Protein AF-A0A5P9XW27-F1 (afdb_monomer_lite)

pLDDT: mean 78.02, std 10.38, range [52.41, 91.56]

Radius of gyration: 15.08 Å; chains: 1; bounding box: 35×22×41 Å

Organism: NCBI:txid637390

Structure (mmCIF, N/CA/C/O backbone):
data_AF-A0A5P9XW27-F1
#
_entry.id   AF-A0A5P9XW27-F1
#
loop_
_atom_site.group_PDB
_atom_site.id
_atom_site.type_symbol
_atom_site.label_atom_id
_atom_site.label_alt_id
_atom_site.label_comp_id
_atom_site.label_asym_id
_atom_site.label_entity_id
_atom_site.label_seq_id
_atom_site.pdbx_PDB_ins_code
_atom_site.Cartn_x
_atom_site.Cartn_y
_atom_site.Cartn_z
_atom_site.occupancy
_atom_site.B_iso_or_equiv
_atom_site.auth_seq_id
_atom_site.auth_comp_id
_atom_site.auth_asym_id
_atom_site.auth_atom_id
_atom_site.pdbx_PDB_model_num
ATOM 1 N N . MET A 1 1 ? 12.313 -1.548 1.927 1.00 52.41 1 MET A N 1
ATOM 2 C CA . MET A 1 1 ? 11.170 -1.940 1.051 1.00 52.41 1 MET A CA 1
ATOM 3 C C . MET A 1 1 ? 10.851 -0.881 -0.018 1.00 52.41 1 MET A C 1
ATOM 5 O O . MET A 1 1 ? 10.541 -1.278 -1.134 1.00 52.41 1 MET A O 1
ATOM 9 N N . ILE A 1 2 ? 11.035 0.426 0.256 1.00 56.47 2 ILE A N 1
ATOM 10 C CA . ILE A 1 2 ? 11.286 1.470 -0.776 1.00 56.47 2 ILE A CA 1
ATOM 11 C C . ILE A 1 2 ? 12.493 1.104 -1.662 1.00 56.47 2 ILE A C 1
ATOM 13 O O . ILE A 1 2 ? 12.529 1.463 -2.836 1.00 56.47 2 ILE A O 1
ATOM 17 N N . ASP A 1 3 ? 13.416 0.303 -1.121 1.00 59.62 3 ASP A N 1
ATOM 18 C CA . ASP A 1 3 ? 14.567 -0.275 -1.813 1.00 59.62 3 ASP A CA 1
ATOM 19 C C . ASP A 1 3 ? 14.258 -0.828 -3.193 1.00 59.62 3 ASP A C 1
ATOM 21 O O . ASP A 1 3 ? 15.040 -0.596 -4.086 1.00 59.62 3 ASP A O 1
ATOM 25 N N . ARG A 1 4 ? 13.136 -1.520 -3.435 1.00 63.22 4 ARG A N 1
ATOM 26 C CA . ARG A 1 4 ? 12.914 -2.122 -4.764 1.00 63.22 4 ARG A CA 1
ATOM 27 C C . ARG A 1 4 ? 12.663 -1.086 -5.859 1.00 63.22 4 ARG A C 1
ATOM 29 O O . ARG A 1 4 ? 13.049 -1.326 -6.993 1.00 63.22 4 ARG A O 1
ATOM 36 N N . ILE A 1 5 ? 12.044 0.047 -5.526 1.00 66.44 5 ILE A N 1
ATOM 37 C CA . ILE A 1 5 ? 11.825 1.153 -6.472 1.00 66.44 5 ILE A CA 1
ATOM 38 C C . ILE A 1 5 ? 13.087 2.007 -6.596 1.00 66.44 5 ILE A C 1
ATOM 40 O O . ILE A 1 5 ? 13.390 2.467 -7.690 1.00 66.44 5 ILE A O 1
ATOM 44 N N . ALA A 1 6 ? 13.840 2.180 -5.505 1.00 64.44 6 ALA A N 1
ATOM 45 C CA . ALA A 1 6 ? 15.150 2.830 -5.544 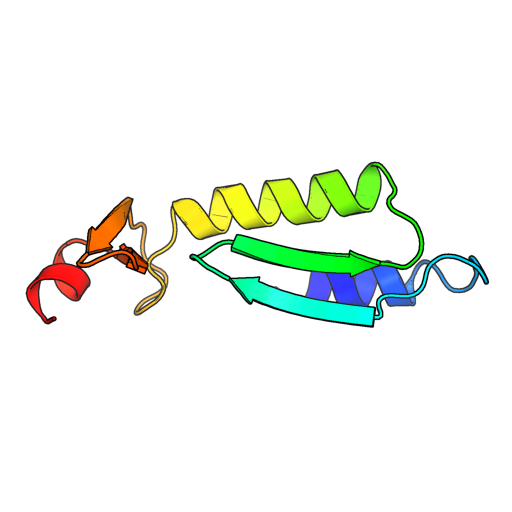1.00 64.44 6 ALA A CA 1
ATOM 46 C C . ALA A 1 6 ? 16.146 2.018 -6.391 1.00 64.44 6 ALA A C 1
ATOM 48 O O . ALA A 1 6 ? 16.700 2.548 -7.340 1.00 64.44 6 ALA A O 1
ATOM 49 N N . ILE A 1 7 ? 16.237 0.707 -6.155 1.00 66.25 7 ILE A N 1
ATOM 50 C CA . ILE A 1 7 ? 17.003 -0.260 -6.951 1.00 66.25 7 ILE A CA 1
ATOM 51 C C . ILE A 1 7 ? 16.540 -0.228 -8.407 1.00 66.25 7 ILE A C 1
ATOM 53 O O . ILE A 1 7 ? 17.385 -0.193 -9.291 1.00 66.25 7 ILE A O 1
ATOM 57 N N . TYR A 1 8 ? 15.230 -0.209 -8.675 1.00 68.56 8 TYR A N 1
ATOM 58 C CA . TYR A 1 8 ? 14.715 -0.080 -10.040 1.00 68.56 8 TYR A CA 1
ATOM 59 C C . TYR A 1 8 ? 15.198 1.216 -10.712 1.00 68.56 8 TYR A C 1
ATOM 61 O O . TYR A 1 8 ? 15.657 1.181 -11.847 1.00 68.56 8 TYR A O 1
ATOM 69 N N . ALA A 1 9 ? 15.157 2.344 -10.000 1.00 63.75 9 ALA A N 1
ATOM 70 C CA . ALA A 1 9 ? 15.640 3.630 -10.498 1.00 63.75 9 ALA A CA 1
ATOM 71 C C . ALA A 1 9 ? 17.170 3.688 -10.665 1.00 63.75 9 ALA A C 1
ATOM 73 O O . ALA A 1 9 ? 17.648 4.379 -11.553 1.00 63.75 9 ALA A O 1
ATOM 74 N N . GLU A 1 10 ? 17.930 2.974 -9.832 1.00 63.81 10 GLU A N 1
ATOM 75 C CA . GLU A 1 10 ? 19.395 2.890 -9.913 1.00 63.81 10 GLU A CA 1
ATOM 76 C C . GLU A 1 10 ? 19.870 1.931 -11.015 1.00 63.81 10 GLU A C 1
ATOM 78 O O . GLU A 1 10 ? 20.899 2.179 -11.630 1.00 63.81 10 GLU A O 1
ATOM 83 N N . HIS A 1 11 ? 19.129 0.849 -11.291 1.00 63.09 11 HIS A N 1
ATOM 84 C CA . HIS A 1 11 ? 19.469 -0.121 -12.345 1.00 63.09 11 HIS A CA 1
ATOM 85 C C . HIS A 1 11 ? 18.991 0.316 -13.738 1.00 63.09 11 HIS A C 1
ATOM 87 O O . HIS A 1 11 ? 19.527 -0.155 -14.740 1.00 63.09 11 HIS A O 1
ATOM 93 N N . HIS A 1 12 ? 18.014 1.223 -13.820 1.00 61.44 12 HIS A N 1
ATOM 94 C CA . HIS A 1 12 ? 17.655 1.923 -15.053 1.00 61.44 12 HIS A CA 1
ATOM 95 C C . HIS A 1 12 ? 18.441 3.236 -15.142 1.00 61.44 12 HIS A C 1
ATOM 97 O O . HIS A 1 12 ? 17.879 4.312 -14.959 1.00 61.44 12 HIS A O 1
ATOM 103 N N . GLU A 1 13 ? 19.747 3.158 -15.419 1.00 56.84 13 GLU A N 1
ATOM 104 C CA . GLU A 1 13 ? 20.600 4.354 -15.503 1.00 56.84 13 GLU A CA 1
ATOM 105 C C . GLU A 1 13 ? 20.109 5.391 -16.531 1.00 56.84 13 GLU A C 1
ATOM 107 O O . GLU A 1 13 ? 20.377 6.572 -16.342 1.00 56.84 13 GLU A O 1
ATOM 112 N N . ILE A 1 14 ? 19.411 5.024 -17.612 1.00 57.16 14 ILE A N 1
ATOM 113 C CA . ILE A 1 14 ? 19.041 5.981 -18.667 1.00 57.16 14 ILE A CA 1
ATOM 114 C C . ILE A 1 14 ? 17.781 5.515 -19.408 1.00 57.16 14 ILE A C 1
ATOM 116 O O . ILE A 1 14 ? 17.849 4.807 -20.406 1.00 57.16 14 ILE A O 1
ATOM 120 N N . ASP A 1 15 ? 16.626 5.991 -18.966 1.00 53.31 15 ASP A N 1
ATOM 121 C CA . ASP A 1 15 ? 15.625 6.497 -19.899 1.00 53.31 15 ASP A CA 1
ATOM 122 C C . ASP A 1 15 ? 15.515 7.976 -19.537 1.00 53.31 15 ASP A C 1
ATOM 124 O O . ASP A 1 15 ? 14.957 8.306 -18.493 1.00 53.31 15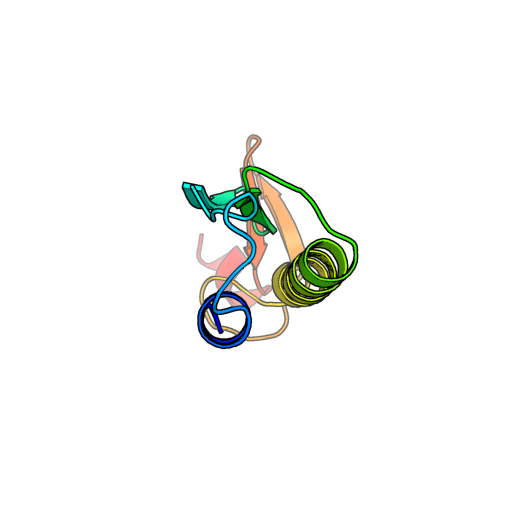 ASP A O 1
ATOM 128 N N . ASP A 1 16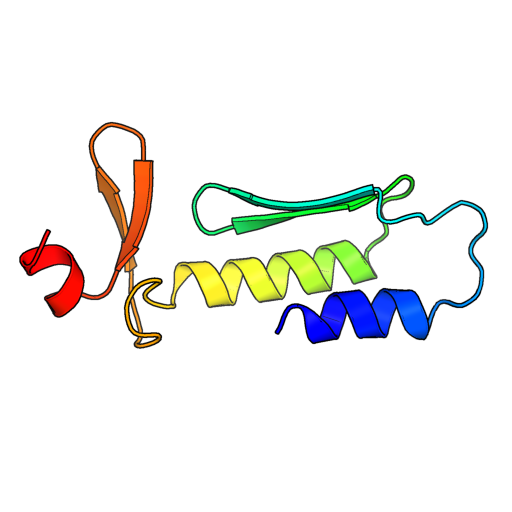 ? 16.064 8.885 -20.350 1.00 57.38 16 ASP A N 1
ATOM 129 C CA . ASP A 1 16 ? 15.993 10.348 -20.120 1.00 57.38 16 ASP A CA 1
ATOM 130 C C . ASP A 1 16 ? 14.541 10.832 -19.871 1.00 57.38 16 ASP A C 1
ATOM 132 O O . ASP A 1 16 ? 14.282 11.908 -19.330 1.00 57.38 16 ASP A O 1
ATOM 136 N N . PHE A 1 17 ? 13.568 9.994 -20.236 1.00 62.97 17 PHE A N 1
ATOM 137 C CA . PHE A 1 17 ? 12.143 10.219 -20.093 1.00 62.97 17 PHE A CA 1
ATOM 138 C C . PHE A 1 17 ? 11.497 9.581 -18.852 1.00 62.97 17 PHE A C 1
ATOM 140 O O . PHE A 1 17 ? 10.378 9.977 -18.514 1.00 62.97 17 PHE A O 1
ATOM 147 N N . LEU A 1 18 ? 12.130 8.619 -18.165 1.00 69.50 18 LEU A N 1
ATOM 148 C CA . LEU A 1 18 ? 11.573 7.959 -16.979 1.00 69.50 18 LEU A CA 1
ATOM 149 C C . LEU A 1 18 ? 12.167 8.549 -15.699 1.00 69.50 18 LEU A C 1
ATOM 151 O O . LEU A 1 18 ? 13.187 8.114 -15.178 1.00 69.50 18 LEU A O 1
ATOM 155 N N . ARG A 1 19 ? 11.468 9.534 -15.143 1.00 70.94 19 ARG A N 1
ATOM 156 C CA . ARG A 1 19 ? 11.837 10.217 -13.910 1.00 70.94 19 ARG A CA 1
ATOM 157 C C . ARG A 1 19 ? 10.789 9.968 -12.841 1.00 70.94 19 ARG A C 1
ATOM 159 O O . ARG A 1 19 ? 9.614 10.299 -13.020 1.00 70.94 19 ARG A O 1
ATOM 166 N N . ILE A 1 20 ? 11.223 9.451 -11.694 1.00 75.12 20 ILE A N 1
ATOM 167 C CA . ILE A 1 20 ? 10.390 9.405 -10.492 1.00 75.12 20 ILE A CA 1
ATOM 168 C C . ILE A 1 20 ? 10.311 10.816 -9.915 1.00 75.12 20 ILE A C 1
ATOM 170 O O . ILE A 1 20 ? 11.308 11.398 -9.494 1.00 75.12 20 ILE A O 1
ATOM 174 N N . THR A 1 21 ? 9.110 11.382 -9.920 1.00 78.44 21 THR A N 1
ATOM 175 C CA . THR A 1 21 ? 8.856 12.737 -9.411 1.00 78.44 21 THR A CA 1
ATOM 176 C C . THR A 1 21 ? 8.449 12.722 -7.947 1.00 78.44 21 THR A C 1
ATOM 178 O O . THR A 1 21 ? 8.810 13.620 -7.190 1.00 78.44 21 THR A O 1
ATOM 181 N N . GLN A 1 22 ? 7.698 11.701 -7.536 1.00 78.50 22 GLN A N 1
ATOM 182 C CA . GLN A 1 22 ? 7.204 11.581 -6.176 1.00 78.50 22 GLN A CA 1
ATOM 183 C C . GLN A 1 22 ? 6.935 10.123 -5.837 1.00 78.50 22 GLN A C 1
ATOM 185 O O . GLN A 1 22 ? 6.288 9.408 -6.598 1.00 78.50 22 GLN A O 1
ATOM 190 N N . ILE A 1 23 ? 7.359 9.725 -4.644 1.00 81.44 23 ILE A N 1
ATOM 191 C CA . ILE A 1 23 ? 6.947 8.480 -4.008 1.00 81.44 23 ILE A CA 1
ATOM 192 C C . ILE A 1 23 ? 6.195 8.882 -2.745 1.00 81.44 23 ILE A C 1
ATOM 194 O O . ILE A 1 23 ? 6.743 9.581 -1.893 1.00 81.44 23 ILE A O 1
ATOM 198 N N . LYS A 1 24 ? 4.927 8.490 -2.642 1.00 80.50 24 LYS A N 1
ATOM 199 C CA . LYS A 1 24 ? 4.108 8.715 -1.449 1.00 80.50 24 LYS A CA 1
ATOM 200 C C . LYS A 1 24 ? 3.286 7.479 -1.124 1.00 80.50 24 LYS A C 1
ATOM 202 O O . LYS A 1 24 ? 2.950 6.708 -2.017 1.00 80.50 24 LYS A O 1
ATOM 207 N N . THR A 1 25 ? 2.894 7.346 0.133 1.00 75.44 25 THR A N 1
ATOM 208 C CA . THR A 1 25 ? 1.889 6.366 0.549 1.00 75.44 25 THR A CA 1
ATOM 209 C C . THR A 1 25 ? 0.589 7.103 0.834 1.00 75.44 25 THR A C 1
ATOM 211 O O . THR A 1 25 ? 0.588 8.115 1.532 1.00 75.44 25 THR A O 1
ATOM 214 N N . ASP A 1 26 ? -0.509 6.635 0.250 1.00 74.56 26 ASP A N 1
ATOM 215 C CA . ASP A 1 26 ? -1.830 7.251 0.347 1.00 74.56 26 ASP A CA 1
ATOM 216 C C . ASP A 1 26 ? -2.880 6.140 0.487 1.00 74.56 26 ASP A C 1
ATOM 218 O O . ASP A 1 26 ? -2.918 5.226 -0.336 1.00 74.56 26 ASP A O 1
ATOM 222 N N . TYR A 1 27 ? -3.711 6.188 1.533 1.00 74.06 27 TYR A N 1
ATOM 223 C CA . TYR A 1 27 ? -4.707 5.148 1.851 1.00 74.06 27 TYR A CA 1
ATOM 224 C C . TYR A 1 27 ? -4.145 3.709 1.864 1.00 74.06 27 TYR A C 1
ATOM 226 O O . TYR A 1 27 ? -4.743 2.817 1.261 1.00 74.06 27 TYR A O 1
ATOM 234 N N . CYS A 1 28 ? -3.001 3.488 2.522 1.00 71.44 28 CYS A N 1
ATOM 235 C CA . CYS A 1 28 ? -2.303 2.189 2.599 1.00 71.44 28 CYS A CA 1
ATOM 236 C C . CYS A 1 28 ? -1.749 1.666 1.268 1.00 71.44 28 CYS A C 1
ATOM 238 O O . CYS A 1 28 ? -1.354 0.507 1.174 1.00 71.44 28 CYS A O 1
ATOM 240 N N . LEU A 1 29 ? -1.733 2.501 0.230 1.00 78.31 29 LEU A N 1
ATOM 241 C CA . LEU A 1 29 ? -1.214 2.153 -1.082 1.00 78.31 29 LEU A CA 1
ATOM 242 C C . LEU A 1 29 ? -0.017 3.036 -1.402 1.00 78.31 29 LEU A C 1
ATOM 244 O O . LEU A 1 29 ? -0.030 4.250 -1.194 1.00 78.31 29 LEU A O 1
ATOM 248 N N . LEU A 1 30 ? 1.013 2.427 -1.961 1.00 81.31 30 LEU A N 1
ATOM 249 C CA . LEU A 1 30 ? 2.120 3.129 -2.560 1.00 81.31 30 LEU A CA 1
ATOM 250 C C . LEU A 1 30 ? 1.672 3.766 -3.875 1.00 81.31 30 LEU A C 1
ATOM 252 O O . LEU A 1 30 ? 1.134 3.117 -4.775 1.00 81.31 30 LEU A O 1
ATOM 256 N N . ARG A 1 31 ? 1.926 5.065 -3.987 1.00 79.12 31 ARG A N 1
ATOM 257 C CA . ARG A 1 31 ? 1.782 5.844 -5.210 1.00 79.12 31 ARG A CA 1
ATOM 258 C C . ARG A 1 31 ? 3.148 6.356 -5.625 1.00 79.12 31 ARG A C 1
ATOM 260 O O . ARG A 1 31 ? 3.757 7.176 -4.939 1.00 79.12 31 ARG A O 1
ATOM 267 N N . CYS A 1 32 ? 3.599 5.873 -6.772 1.00 79.38 32 CYS A N 1
ATOM 268 C CA . CYS A 1 32 ? 4.782 6.372 -7.447 1.00 79.38 32 CYS A CA 1
ATOM 269 C C . CYS A 1 32 ? 4.323 7.194 -8.654 1.00 79.38 32 CYS A C 1
ATOM 271 O O . CYS A 1 32 ? 3.661 6.662 -9.542 1.00 79.38 32 CYS A O 1
ATOM 273 N N . ASN A 1 33 ? 4.631 8.489 -8.661 1.00 78.75 33 ASN A N 1
ATOM 274 C CA . ASN A 1 33 ? 4.382 9.368 -9.796 1.00 78.75 33 ASN A CA 1
ATOM 275 C C . ASN A 1 33 ? 5.642 9.424 -10.653 1.00 78.75 33 ASN A C 1
ATOM 277 O O . ASN A 1 33 ? 6.686 9.925 -10.216 1.00 78.75 33 ASN A O 1
ATOM 281 N N . THR A 1 34 ? 5.526 8.962 -11.887 1.00 78.75 34 THR A N 1
ATOM 282 C CA . THR A 1 34 ? 6.611 8.938 -12.864 1.00 78.75 34 THR A CA 1
ATOM 283 C C . THR A 1 34 ? 6.224 9.721 -14.113 1.00 78.75 34 THR A C 1
ATOM 285 O O . THR A 1 34 ? 5.044 9.848 -14.435 1.00 78.75 34 THR A O 1
ATOM 288 N N . THR A 1 35 ? 7.207 10.290 -14.812 1.00 76.44 35 THR A N 1
ATOM 289 C CA . THR A 1 35 ? 6.976 10.999 -16.089 1.00 76.44 35 THR A CA 1
ATOM 290 C C . THR A 1 35 ? 6.553 10.062 -17.219 1.00 76.44 35 THR A C 1
ATOM 292 O O . THR A 1 35 ? 5.838 10.479 -18.125 1.00 76.44 35 THR A O 1
ATOM 295 N N . LEU A 1 36 ? 6.949 8.793 -17.135 1.00 73.44 36 LEU A N 1
ATOM 296 C CA . LEU A 1 36 ? 6.476 7.701 -17.976 1.00 73.44 36 LEU A CA 1
ATOM 297 C C . LEU A 1 36 ? 6.035 6.549 -17.083 1.00 73.44 36 LEU A C 1
ATOM 299 O O . LEU A 1 36 ? 6.667 6.264 -16.069 1.00 73.44 36 LEU A O 1
ATOM 303 N N . GLN A 1 37 ? 4.945 5.889 -17.446 1.00 69.44 37 GLN A N 1
ATOM 304 C CA . GLN A 1 37 ? 4.459 4.721 -16.726 1.00 69.44 37 GLN A CA 1
ATOM 305 C C . GLN A 1 37 ? 4.775 3.483 -17.558 1.00 69.44 37 GLN A C 1
ATOM 307 O O . GLN A 1 37 ? 4.393 3.419 -18.724 1.00 69.44 37 GLN A O 1
ATOM 312 N N . ASN A 1 38 ? 5.495 2.527 -16.976 1.00 77.31 38 ASN A N 1
ATOM 313 C CA . ASN A 1 38 ? 5.828 1.265 -17.628 1.00 77.31 38 ASN A CA 1
ATOM 314 C C . ASN A 1 38 ? 5.222 0.079 -16.863 1.00 77.31 38 ASN A C 1
ATOM 316 O O . ASN A 1 38 ? 4.837 0.190 -15.693 1.00 77.31 38 ASN A O 1
ATOM 320 N N . ASP A 1 39 ? 5.100 -1.055 -17.550 1.00 82.75 39 ASP A N 1
ATOM 321 C CA . ASP A 1 39 ? 4.487 -2.258 -16.987 1.00 82.75 39 ASP A CA 1
ATOM 322 C C . ASP A 1 39 ? 5.267 -2.811 -15.789 1.00 82.75 39 ASP A C 1
ATOM 324 O O . ASP A 1 39 ? 4.657 -3.247 -14.815 1.00 82.75 39 ASP A O 1
ATOM 328 N N . GLU A 1 40 ? 6.598 -2.730 -15.801 1.00 79.62 40 GLU A N 1
ATOM 329 C CA . GLU A 1 40 ? 7.444 -3.212 -14.702 1.00 79.62 40 GLU A CA 1
ATOM 330 C C . GLU A 1 40 ? 7.237 -2.411 -13.408 1.00 79.62 40 GLU A C 1
ATOM 332 O O . GLU A 1 40 ? 7.025 -2.997 -12.344 1.00 79.62 40 GLU A O 1
ATOM 337 N N . LEU A 1 41 ? 7.208 -1.074 -13.478 1.00 77.56 41 LEU A N 1
ATOM 338 C CA . LEU A 1 41 ? 6.884 -0.227 -12.327 1.00 77.56 41 LEU A CA 1
ATOM 339 C C . LEU A 1 41 ? 5.470 -0.500 -11.835 1.00 77.56 41 LEU A C 1
ATOM 341 O O . LEU A 1 41 ? 5.260 -0.607 -10.627 1.00 77.56 41 LEU A O 1
ATOM 345 N N . ASN A 1 42 ? 4.505 -0.646 -12.745 1.00 82.06 42 ASN A N 1
ATOM 346 C CA . ASN A 1 42 ? 3.134 -0.979 -12.368 1.00 82.06 42 ASN A CA 1
ATOM 347 C C . ASN A 1 42 ? 3.068 -2.321 -11.631 1.00 82.06 42 ASN A C 1
ATOM 349 O O . ASN A 1 42 ? 2.377 -2.423 -10.620 1.00 82.06 42 ASN A O 1
ATOM 353 N N . GLN A 1 43 ? 3.815 -3.332 -12.075 1.00 85.06 43 GLN A N 1
ATOM 354 C CA . GLN A 1 43 ? 3.908 -4.618 -11.383 1.00 85.06 43 GLN A CA 1
ATOM 355 C C . GLN A 1 43 ? 4.543 -4.481 -9.996 1.00 85.06 43 GLN A C 1
ATOM 357 O O . GLN A 1 43 ? 4.015 -5.037 -9.032 1.00 85.06 43 GLN A O 1
ATOM 362 N N . ILE A 1 44 ? 5.628 -3.712 -9.861 1.00 83.25 44 ILE A N 1
ATOM 363 C CA . ILE A 1 44 ? 6.283 -3.465 -8.567 1.00 83.25 44 ILE A CA 1
ATOM 364 C C . ILE A 1 44 ? 5.327 -2.749 -7.604 1.00 83.25 44 ILE A C 1
ATOM 366 O O . ILE A 1 44 ? 5.196 -3.158 -6.448 1.00 83.25 44 ILE A O 1
ATOM 370 N N . ILE A 1 45 ? 4.635 -1.711 -8.078 1.00 82.56 45 ILE A N 1
ATOM 371 C CA . ILE A 1 45 ? 3.658 -0.948 -7.292 1.00 82.56 45 ILE A CA 1
ATOM 372 C C . ILE A 1 45 ? 2.487 -1.845 -6.884 1.00 82.56 45 ILE A C 1
ATOM 374 O O . ILE A 1 45 ? 2.098 -1.837 -5.719 1.00 82.56 45 ILE A O 1
ATOM 378 N N . ASN A 1 46 ? 1.948 -2.647 -7.804 1.00 86.12 46 ASN A N 1
ATOM 379 C CA . ASN A 1 46 ? 0.828 -3.543 -7.521 1.00 86.12 46 ASN A CA 1
ATOM 380 C C . ASN A 1 46 ? 1.201 -4.630 -6.512 1.00 86.12 46 ASN A C 1
ATOM 382 O O . ASN A 1 46 ? 0.461 -4.838 -5.555 1.00 86.12 46 ASN A O 1
ATOM 386 N N . ALA A 1 47 ? 2.366 -5.265 -6.665 1.00 85.94 47 ALA A N 1
ATOM 387 C CA . ALA A 1 47 ? 2.849 -6.258 -5.710 1.00 85.94 47 ALA A CA 1
ATOM 388 C C . ALA A 1 47 ? 3.055 -5.650 -4.315 1.00 85.94 47 ALA A C 1
ATOM 390 O O . ALA A 1 47 ? 2.723 -6.267 -3.304 1.00 85.94 47 ALA A O 1
ATOM 391 N N . HIS A 1 48 ? 3.572 -4.420 -4.247 1.00 84.44 48 HIS A N 1
ATOM 392 C CA . HIS A 1 48 ? 3.707 -3.714 -2.978 1.00 84.44 48 HIS A CA 1
ATOM 393 C C . HIS A 1 48 ? 2.347 -3.377 -2.363 1.00 84.44 48 HIS A C 1
ATOM 395 O O . HIS A 1 48 ? 2.151 -3.568 -1.169 1.00 84.44 48 HIS A O 1
ATOM 401 N N . ASN A 1 49 ? 1.403 -2.901 -3.173 1.00 85.62 49 ASN A N 1
ATOM 402 C CA . ASN A 1 49 ? 0.054 -2.564 -2.735 1.00 85.62 49 ASN A CA 1
ATOM 403 C C . ASN A 1 49 ? -0.694 -3.779 -2.194 1.00 85.62 49 ASN A C 1
ATOM 405 O O . ASN A 1 49 ? -1.309 -3.683 -1.138 1.00 85.62 49 ASN A O 1
ATOM 409 N N . GLU A 1 50 ? -0.591 -4.922 -2.867 1.00 86.75 50 GLU A N 1
ATOM 410 C CA . GLU A 1 50 ? -1.159 -6.179 -2.388 1.00 86.75 50 GLU A CA 1
ATOM 411 C C . GLU A 1 50 ? -0.587 -6.539 -1.009 1.00 86.75 50 GLU A C 1
ATOM 413 O O . GLU A 1 50 ? -1.336 -6.711 -0.048 1.00 86.75 50 GLU A O 1
ATOM 418 N N . GLN A 1 51 ? 0.740 -6.522 -0.855 1.00 85.44 51 GLN A N 1
ATOM 419 C CA . GLN A 1 51 ? 1.385 -6.791 0.435 1.00 85.44 51 GLN A CA 1
ATOM 420 C C . GLN A 1 51 ? 0.977 -5.788 1.524 1.00 85.44 51 GLN A C 1
ATOM 422 O O . GLN A 1 51 ? 0.681 -6.183 2.654 1.00 85.44 51 GLN A O 1
ATOM 427 N N . ALA A 1 52 ? 0.927 -4.499 1.190 1.00 84.25 52 ALA A N 1
ATOM 428 C CA . ALA A 1 52 ? 0.552 -3.436 2.114 1.00 84.25 52 ALA A CA 1
ATOM 429 C C . ALA A 1 52 ? -0.899 -3.586 2.593 1.00 84.25 52 ALA A C 1
ATOM 431 O O . ALA A 1 52 ? -1.161 -3.435 3.783 1.00 84.25 52 ALA A O 1
ATOM 432 N N . THR A 1 53 ? -1.829 -3.983 1.715 1.00 86.69 53 THR A N 1
ATOM 433 C CA . THR A 1 53 ? -3.242 -4.206 2.080 1.00 86.69 53 THR A CA 1
ATOM 434 C C . THR A 1 53 ? -3.477 -5.356 3.061 1.00 86.69 53 THR A C 1
ATOM 436 O O . THR A 1 53 ? -4.548 -5.428 3.666 1.00 86.69 53 THR A O 1
ATOM 439 N N . HIS A 1 54 ? -2.472 -6.212 3.261 1.00 88.19 54 HIS A N 1
ATOM 440 C CA . HIS A 1 54 ? -2.505 -7.350 4.180 1.00 88.19 54 HIS A CA 1
ATOM 441 C C . HIS A 1 54 ? -1.549 -7.209 5.371 1.00 88.19 54 HIS A C 1
ATOM 443 O O . HIS A 1 54 ? -1.441 -8.128 6.183 1.00 88.19 54 HIS A O 1
ATOM 449 N N . THR A 1 55 ? -0.861 -6.073 5.506 1.00 87.81 55 THR A N 1
ATOM 450 C CA . THR A 1 55 ? 0.141 -5.850 6.553 1.00 87.81 55 THR A CA 1
ATOM 451 C C . THR A 1 55 ? -0.273 -4.690 7.448 1.00 87.81 55 THR A C 1
ATOM 453 O O . THR A 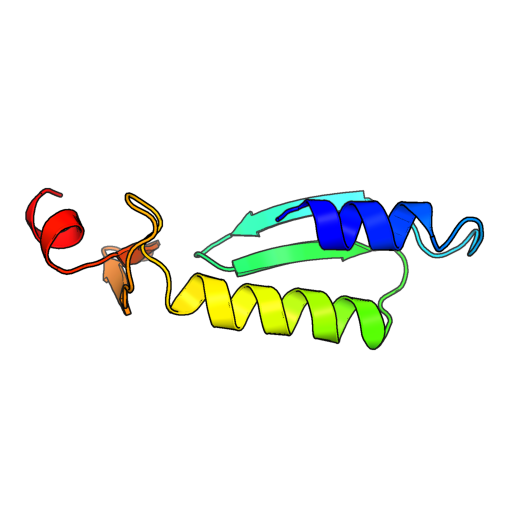1 55 ? -0.481 -3.573 6.990 1.00 87.81 55 THR A O 1
ATOM 456 N N . CYS A 1 56 ? -0.372 -4.943 8.750 1.00 89.94 56 CYS A N 1
ATOM 457 C CA . CYS A 1 56 ? -0.691 -3.945 9.759 1.00 89.94 56 CYS A CA 1
ATOM 458 C C . CYS A 1 56 ? 0.343 -2.813 9.758 1.00 89.94 56 CYS A C 1
ATOM 460 O O . CYS A 1 56 ? 1.517 -3.031 10.060 1.00 89.94 56 CYS A O 1
ATOM 462 N N . GLU A 1 57 ? -0.112 -1.586 9.527 1.00 85.75 57 GLU A N 1
ATOM 463 C CA . GLU A 1 57 ? 0.734 -0.390 9.442 1.00 85.75 57 GLU A CA 1
ATOM 464 C C . GLU A 1 57 ? 1.359 0.006 10.792 1.00 85.75 57 GLU A C 1
ATOM 466 O O . GLU A 1 57 ? 2.317 0.771 10.835 1.00 85.75 57 GLU A O 1
ATOM 471 N N . GLN A 1 58 ? 0.829 -0.507 11.908 1.00 87.06 58 GLN A N 1
ATOM 472 C CA . GLN A 1 58 ? 1.312 -0.209 13.263 1.00 87.06 58 GLN A CA 1
ATOM 473 C C . GLN A 1 58 ? 2.382 -1.188 13.759 1.00 87.06 58 GLN A C 1
ATOM 475 O O . GLN A 1 58 ? 3.265 -0.794 14.517 1.00 87.06 58 GLN A O 1
ATOM 480 N N . CYS A 1 59 ? 2.287 -2.469 13.395 1.00 89.44 59 CYS A N 1
ATOM 481 C CA . CYS A 1 59 ? 3.141 -3.512 13.978 1.00 89.44 59 CYS A CA 1
ATOM 482 C C . CYS A 1 59 ? 3.752 -4.490 12.969 1.00 89.44 59 CYS A C 1
ATOM 484 O O . CYS A 1 59 ? 4.537 -5.340 13.376 1.00 89.44 59 CYS A O 1
ATOM 486 N N . GLY A 1 60 ? 3.404 -4.406 11.682 1.00 85.31 60 GLY A N 1
ATOM 487 C CA . GLY A 1 60 ? 3.941 -5.275 10.631 1.00 85.31 60 GLY A CA 1
ATOM 488 C C . GLY A 1 60 ? 3.378 -6.702 10.602 1.00 85.31 60 GLY A C 1
ATOM 489 O O . GLY A 1 60 ? 3.742 -7.475 9.724 1.00 85.31 60 GLY A O 1
ATOM 490 N N . ASN A 1 61 ? 2.488 -7.065 11.529 1.00 90.56 61 ASN A N 1
ATOM 491 C CA . ASN A 1 61 ? 1.778 -8.349 11.496 1.00 90.56 61 ASN A CA 1
ATOM 492 C C . ASN A 1 61 ? 0.691 -8.364 10.412 1.00 90.56 61 ASN A C 1
ATOM 494 O O . ASN A 1 61 ? 0.273 -7.292 9.980 1.00 90.56 61 ASN A O 1
ATOM 498 N N . PRO A 1 62 ? 0.156 -9.534 10.022 1.00 91.44 62 PRO A N 1
ATOM 499 C CA . PRO A 1 62 ? -1.003 -9.602 9.143 1.00 91.44 62 PRO A CA 1
ATOM 500 C C . PRO A 1 62 ? -2.155 -8.735 9.662 1.00 91.44 62 PRO A C 1
ATOM 502 O O . PRO A 1 62 ? -2.497 -8.767 10.847 1.00 91.44 62 PRO A O 1
ATOM 505 N N . GLY A 1 63 ? -2.711 -7.919 8.776 1.00 89.56 63 GLY A N 1
ATOM 506 C CA . GLY A 1 63 ? -3.792 -6.991 9.071 1.00 89.56 63 GLY A CA 1
ATOM 507 C C . GLY A 1 63 ? -4.827 -6.988 7.959 1.00 89.56 63 GLY A C 1
ATOM 508 O O . GLY A 1 63 ? -4.613 -7.539 6.881 1.00 89.56 63 GLY A O 1
ATOM 509 N N . GLU A 1 64 ? -5.955 -6.349 8.228 1.00 89.12 64 GLU A N 1
ATOM 510 C CA . GLU A 1 64 ? -7.029 -6.177 7.256 1.00 89.12 64 GLU A CA 1
ATOM 511 C C . GLU A 1 64 ? -7.339 -4.694 7.063 1.00 89.12 64 GLU A C 1
ATOM 513 O O . GLU A 1 64 ? -7.079 -3.862 7.940 1.00 89.12 64 GLU A O 1
ATOM 518 N N . ILE A 1 65 ? -7.891 -4.354 5.898 1.00 87.88 65 ILE A N 1
ATOM 519 C CA . ILE A 1 65 ? -8.290 -2.982 5.589 1.00 87.88 65 ILE A CA 1
ATOM 520 C C . ILE A 1 65 ? -9.462 -2.599 6.498 1.00 87.88 65 ILE A C 1
ATOM 522 O O . ILE A 1 65 ? -10.577 -3.100 6.360 1.00 87.88 65 ILE A O 1
ATOM 526 N N . ARG A 1 66 ? -9.222 -1.645 7.393 1.00 86.94 66 ARG A N 1
ATOM 527 C CA . ARG A 1 66 ? -10.231 -1.007 8.238 1.00 86.94 66 ARG A CA 1
ATOM 528 C C . ARG A 1 66 ? -10.581 0.357 7.645 1.00 86.94 66 ARG A C 1
ATOM 530 O O . ARG A 1 66 ? -9.696 1.126 7.266 1.00 86.94 66 ARG A O 1
ATOM 537 N N . VAL A 1 67 ? -11.876 0.661 7.547 1.00 85.69 67 VAL A N 1
ATOM 538 C CA . VAL A 1 67 ? -12.368 1.957 7.051 1.00 85.69 67 VAL A CA 1
ATOM 539 C C . VAL A 1 67 ? -13.038 2.705 8.192 1.00 85.69 67 VAL A C 1
ATOM 541 O O . VAL A 1 67 ? 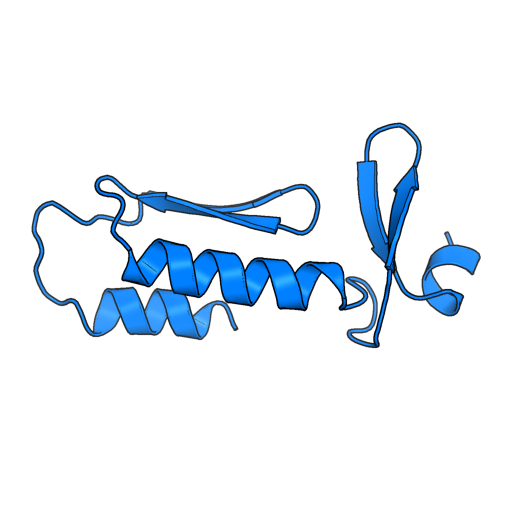-14.092 2.297 8.672 1.00 85.69 67 VAL A O 1
ATOM 544 N N . GLU A 1 68 ? -12.458 3.830 8.597 1.00 81.31 68 GLU A N 1
ATOM 545 C CA . GLU A 1 68 ? -12.960 4.647 9.698 1.00 81.31 68 GLU A CA 1
ATOM 546 C C . GLU A 1 68 ? -13.088 6.107 9.282 1.00 81.31 68 GLU A C 1
ATOM 548 O O . GLU A 1 68 ? -12.117 6.738 8.875 1.00 81.31 68 GLU A O 1
ATOM 553 N N . ARG A 1 69 ? -14.294 6.677 9.407 1.00 73.50 69 ARG A N 1
ATOM 554 C CA . ARG A 1 69 ? -14.554 8.117 9.192 1.00 73.50 69 ARG A CA 1
ATOM 555 C C . ARG A 1 69 ? -13.916 8.686 7.906 1.00 73.50 69 ARG A C 1
ATOM 557 O O . ARG A 1 69 ? -13.502 9.841 7.895 1.00 73.50 69 ARG A O 1
ATOM 564 N N . ARG A 1 70 ? -13.904 7.890 6.823 1.00 79.88 70 ARG A N 1
ATOM 565 C CA . ARG A 1 70 ? -13.326 8.163 5.481 1.00 79.88 70 ARG A CA 1
ATOM 566 C C . ARG A 1 70 ? -11.824 7.897 5.308 1.00 79.88 70 ARG A C 1
ATOM 568 O O . ARG A 1 70 ? -11.332 8.027 4.191 1.00 79.88 70 ARG A O 1
ATOM 575 N N . TRP A 1 71 ? -11.121 7.460 6.346 1.00 79.56 71 TRP A N 1
ATOM 576 C CA . TRP A 1 71 ? -9.734 7.006 6.265 1.00 79.56 71 TRP A CA 1
ATOM 577 C C . TRP A 1 71 ? -9.679 5.486 6.126 1.00 79.56 71 TRP A C 1
ATOM 579 O O . TRP A 1 71 ? -10.423 4.772 6.797 1.00 79.56 71 TRP A O 1
ATOM 589 N N . LYS A 1 72 ? -8.808 4.994 5.244 1.00 84.75 72 LYS A N 1
ATOM 590 C CA . LYS A 1 72 ? -8.478 3.569 5.140 1.00 84.75 72 LYS A CA 1
ATOM 591 C C . LYS A 1 72 ? -7.135 3.350 5.822 1.00 84.75 72 LYS A C 1
ATOM 593 O O . LYS A 1 72 ? -6.199 4.083 5.516 1.00 84.75 72 LYS A O 1
ATOM 598 N N . THR A 1 73 ? -7.086 2.393 6.740 1.00 86.75 73 THR A N 1
ATOM 599 C CA . THR A 1 73 ? -5.875 1.961 7.453 1.00 86.75 73 THR A CA 1
ATOM 600 C C . THR A 1 73 ? -5.837 0.442 7.488 1.00 86.75 73 THR A C 1
ATOM 602 O O . THR A 1 73 ? -6.884 -0.169 7.698 1.00 86.75 73 THR A O 1
ATOM 605 N N . VAL A 1 74 ? -4.675 -0.181 7.326 1.00 88.12 74 VAL A N 1
ATOM 606 C CA . VAL A 1 74 ? -4.542 -1.640 7.459 1.00 88.12 74 VAL A CA 1
ATOM 607 C C . VAL A 1 74 ? -4.050 -1.932 8.864 1.00 88.12 74 VAL A C 1
ATOM 609 O O . VAL A 1 7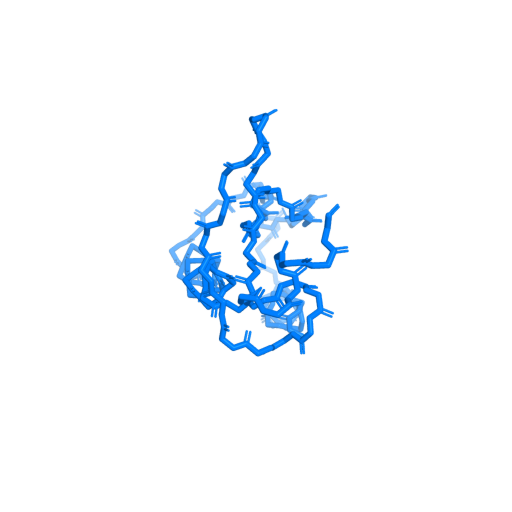4 ? -2.952 -1.528 9.241 1.00 88.12 74 VAL A O 1
ATOM 612 N N . LEU A 1 75 ? -4.872 -2.602 9.670 1.00 88.56 75 LEU A N 1
ATOM 613 C CA . LEU A 1 75 ? -4.571 -2.872 11.075 1.00 88.56 75 LEU A CA 1
ATOM 614 C C . LEU A 1 75 ? -4.913 -4.316 11.431 1.00 88.56 75 LEU A C 1
ATOM 616 O O . LEU A 1 75 ? -5.896 -4.873 10.947 1.00 88.56 75 LEU A O 1
ATOM 620 N N . CYS A 1 76 ? -4.117 -4.908 12.319 1.00 91.56 76 CYS A N 1
ATOM 621 C CA . CYS A 1 76 ? -4.503 -6.136 13.005 1.00 91.56 76 CYS A CA 1
ATOM 622 C C . CYS A 1 76 ? -5.509 -5.824 14.122 1.00 91.56 76 CYS A C 1
ATOM 624 O O . CYS A 1 76 ? -5.566 -4.694 14.618 1.00 91.56 76 CYS A O 1
ATOM 626 N N . ASP A 1 77 ? -6.252 -6.833 14.568 1.00 89.81 77 ASP A N 1
ATOM 627 C CA . ASP A 1 77 ? -7.299 -6.686 15.590 1.00 89.81 77 ASP A CA 1
ATOM 628 C C . ASP A 1 77 ? -6.789 -6.024 16.870 1.00 89.81 77 ASP A C 1
ATOM 630 O O . ASP A 1 77 ? -7.431 -5.129 17.414 1.00 89.81 77 ASP A O 1
ATOM 634 N N . MET A 1 78 ? -5.578 -6.394 17.287 1.00 89.81 78 MET A N 1
ATOM 635 C CA . MET A 1 78 ? -4.920 -5.868 18.485 1.00 89.81 78 MET A CA 1
ATOM 636 C C . MET A 1 78 ? -4.552 -4.384 18.379 1.00 89.81 78 MET A C 1
ATOM 638 O O . MET A 1 78 ? -4.517 -3.684 19.388 1.00 89.81 78 MET A O 1
ATOM 642 N N . CYS A 1 79 ? -4.200 -3.907 17.183 1.00 88.62 79 CYS A N 1
ATOM 643 C CA . CYS A 1 79 ? -3.883 -2.496 16.952 1.00 88.62 79 CYS A CA 1
ATOM 644 C C . CYS A 1 79 ? -5.156 -1.686 16.711 1.00 88.62 79 CYS A C 1
ATOM 646 O O . CYS A 1 79 ? -5.246 -0.550 17.164 1.00 88.62 79 CYS A O 1
ATOM 648 N N . ASN A 1 80 ? -6.151 -2.284 16.053 1.00 87.94 80 ASN A N 1
ATOM 649 C CA . ASN A 1 80 ? -7.454 -1.670 15.845 1.00 87.94 80 ASN A CA 1
ATOM 650 C C . ASN A 1 80 ? -8.202 -1.456 17.170 1.00 87.94 80 ASN A C 1
ATOM 652 O O . ASN A 1 80 ? -8.826 -0.422 17.357 1.00 87.94 80 ASN A O 1
ATOM 656 N N . SER A 1 81 ? -8.094 -2.388 18.124 1.00 86.25 81 SER A N 1
ATOM 657 C CA . SER A 1 81 ? -8.750 -2.281 19.435 1.00 86.25 81 SER A CA 1
ATOM 658 C C . SER A 1 81 ? -8.121 -1.254 20.385 1.00 86.25 81 SER A C 1
ATOM 660 O O . SER A 1 81 ? -8.687 -0.979 21.438 1.00 86.25 81 SER A O 1
ATOM 662 N N . LYS A 1 82 ? -6.916 -0.757 20.079 1.00 79.88 82 LYS A N 1
ATOM 663 C CA . LYS A 1 82 ? -6.181 0.230 20.895 1.00 79.88 82 LYS A CA 1
ATOM 664 C C . LYS A 1 82 ? -6.393 1.674 20.433 1.00 79.88 82 LYS A C 1
ATOM 666 O O . LYS A 1 82 ? -5.823 2.583 21.034 1.00 79.88 82 LYS A O 1
ATOM 671 N N . LYS A 1 83 ? -7.123 1.848 19.339 1.00 67.31 83 LYS A N 1
ATOM 672 C CA . LYS A 1 83 ? -7.385 3.121 18.677 1.00 67.31 83 LYS A CA 1
ATOM 673 C C . LYS A 1 83 ? -8.638 3.769 19.261 1.00 67.31 83 LYS A C 1
ATOM 675 O O . LYS A 1 83 ? -8.636 5.015 19.360 1.00 67.31 83 LYS A O 1
#

Foldseek 3Di:
DVVVVVVVCVVCVDPVQWDFPDWDQALQFIDTDTSDDDPVVVVVRVVSSVLSQQAAPPPRHGFHWDADPNGTGTHHPVRVVVD

Secondary structure (DSSP, 8-state):
-THHHHHHHHH----TT--EEEEEEETTEEEEEESS--HHHHHHHHHHHHHHHTB-TTTSSB-EEEEETTEEEEE-HHHHTT-

Sequence (83 aa):
MIDRIAIYAEHHEIDDFLRITQIKTDYCLLRCNTTLQNDELNQIINAHNEQATHTCEQCGNPGEIRVERRWKTVLCDMCNSKK